Protein AF-A0A7V3QKJ9-F1 (afdb_monomer_lite)

Secondary structure (DSSP, 8-state):
---BTTB-HHHHHHHHHHHS---TTSGGG--HHHHHHHHHHHHHHHHHHHTTTB-SSPPPEEETTEEEPPTTHHHHHHHHHHHHHHHHHSTTT-TTHHHHHHHHHHHHHHHHHHHHH--TTTT-TTSPTTPPBP----------------------PPP--

Radius of gyration: 27.11 Å; chains: 1; bounding box: 47×32×109 Å

Structure (mmCIF, N/CA/C/O backbone):
data_AF-A0A7V3QKJ9-F1
#
_entry.id   AF-A0A7V3QKJ9-F1
#
loop_
_atom_site.group_PDB
_atom_site.id
_atom_site.type_symbol
_atom_site.label_atom_id
_atom_site.label_alt_id
_atom_site.label_comp_id
_atom_site.label_asym_id
_atom_site.label_entity_id
_atom_site.label_seq_id
_atom_site.pdbx_PDB_ins_code
_atom_site.Cartn_x
_atom_site.Cartn_y
_atom_site.Cartn_z
_atom_site.occupancy
_atom_site.B_iso_or_equiv
_atom_site.auth_seq_id
_atom_site.auth_comp_id
_atom_site.auth_asym_id
_atom_site.auth_atom_id
_atom_site.pdbx_PDB_model_num
ATOM 1 N N . MET A 1 1 ? 4.151 -14.626 9.890 1.00 54.94 1 MET A N 1
ATOM 2 C CA . MET A 1 1 ? 3.637 -13.245 9.840 1.00 54.94 1 MET A CA 1
ATOM 3 C C . MET A 1 1 ? 3.402 -12.938 8.376 1.00 54.94 1 MET A C 1
ATOM 5 O O . MET A 1 1 ? 4.294 -13.247 7.590 1.00 54.94 1 MET A O 1
ATOM 9 N N . ALA A 1 2 ? 2.198 -12.505 8.005 1.00 70.19 2 ALA A N 1
ATOM 10 C CA . ALA A 1 2 ? 1.903 -12.165 6.616 1.00 70.19 2 ALA A CA 1
ATOM 11 C C . ALA A 1 2 ? 2.766 -10.967 6.187 1.00 70.19 2 ALA A C 1
ATOM 13 O O . ALA A 1 2 ? 3.053 -10.090 7.003 1.00 70.19 2 ALA A O 1
ATOM 14 N N . ASP A 1 3 ? 3.261 -11.002 4.951 1.00 86.25 3 ASP A N 1
ATOM 15 C CA . ASP A 1 3 ? 4.213 -10.024 4.430 1.00 86.25 3 ASP A CA 1
ATOM 16 C C . ASP A 1 3 ? 3.491 -9.074 3.479 1.00 86.25 3 ASP A C 1
ATOM 18 O O . ASP A 1 3 ? 3.325 -9.389 2.303 1.00 86.25 3 ASP A O 1
ATOM 22 N N . TYR A 1 4 ? 3.018 -7.956 4.023 1.00 91.25 4 TYR A N 1
ATOM 23 C CA . TYR A 1 4 ? 2.235 -6.971 3.285 1.00 91.25 4 TYR A CA 1
ATOM 24 C C . TYR A 1 4 ? 3.103 -5.812 2.799 1.00 91.25 4 TYR A C 1
ATOM 26 O O . TYR A 1 4 ? 4.075 -5.423 3.459 1.00 91.25 4 TYR A O 1
ATOM 34 N N . TYR A 1 5 ? 2.716 -5.172 1.695 1.00 90.94 5 TYR A N 1
ATOM 35 C CA . TYR A 1 5 ? 3.431 -3.998 1.192 1.00 90.94 5 TYR A CA 1
ATOM 36 C C . TYR A 1 5 ? 3.413 -2.837 2.186 1.00 90.94 5 TYR A C 1
ATOM 38 O O . TYR A 1 5 ? 4.413 -2.128 2.313 1.00 90.94 5 TYR A O 1
ATOM 46 N N . ALA A 1 6 ? 2.313 -2.663 2.923 1.00 88.94 6 ALA A N 1
ATOM 47 C CA . ALA A 1 6 ? 2.144 -1.582 3.893 1.00 88.94 6 ALA A CA 1
ATOM 48 C C . ALA A 1 6 ? 3.030 -1.706 5.153 1.00 88.94 6 ALA A C 1
ATOM 50 O O . ALA A 1 6 ? 3.106 -0.744 5.922 1.00 88.94 6 ALA A O 1
ATOM 51 N N . GLY A 1 7 ? 3.717 -2.838 5.356 1.00 88.94 7 GLY A N 1
ATOM 52 C CA . GLY A 1 7 ? 4.530 -3.108 6.543 1.00 88.94 7 GLY A CA 1
ATOM 53 C C . GLY A 1 7 ? 3.767 -3.930 7.578 1.00 88.94 7 GLY A C 1
ATOM 54 O O . GLY A 1 7 ? 3.172 -4.950 7.236 1.00 88.94 7 GLY A O 1
ATOM 55 N N . THR A 1 8 ? 3.801 -3.518 8.847 1.00 90.19 8 THR A N 1
ATOM 56 C CA . THR A 1 8 ? 3.056 -4.191 9.926 1.00 90.19 8 THR A CA 1
ATOM 57 C C . THR A 1 8 ? 1.764 -3.449 10.266 1.00 90.19 8 THR A C 1
ATOM 59 O O . THR A 1 8 ? 1.615 -2.262 9.963 1.00 90.19 8 THR A O 1
ATOM 62 N N . TRP A 1 9 ? 0.823 -4.131 10.924 1.00 87.06 9 TRP A N 1
ATOM 63 C CA . TRP A 1 9 ? -0.441 -3.514 11.331 1.00 87.06 9 TRP A CA 1
ATOM 64 C C . TRP A 1 9 ? -0.213 -2.341 12.301 1.00 87.06 9 TRP A C 1
ATOM 66 O O . TRP A 1 9 ? -0.888 -1.321 12.183 1.00 87.06 9 TRP A O 1
ATOM 76 N N . GLU A 1 10 ? 0.785 -2.421 13.192 1.00 87.19 10 GLU A N 1
ATOM 77 C CA . GLU A 1 10 ? 1.128 -1.339 14.125 1.00 87.19 10 GLU A CA 1
ATOM 78 C C . GLU A 1 10 ? 1.566 -0.073 13.383 1.00 87.19 10 GLU A C 1
ATOM 80 O O . GLU A 1 10 ? 1.233 1.044 13.786 1.00 87.19 10 GLU A O 1
ATOM 85 N N . GLU A 1 11 ? 2.304 -0.228 12.280 1.00 86.50 11 GLU A N 1
ATOM 86 C CA . GLU A 1 11 ? 2.716 0.905 11.455 1.00 86.50 11 GLU A CA 1
ATOM 87 C C . GLU A 1 11 ? 1.526 1.576 10.767 1.00 86.50 11 GLU A C 1
ATOM 89 O O . GLU A 1 11 ? 1.518 2.801 10.631 1.00 86.50 11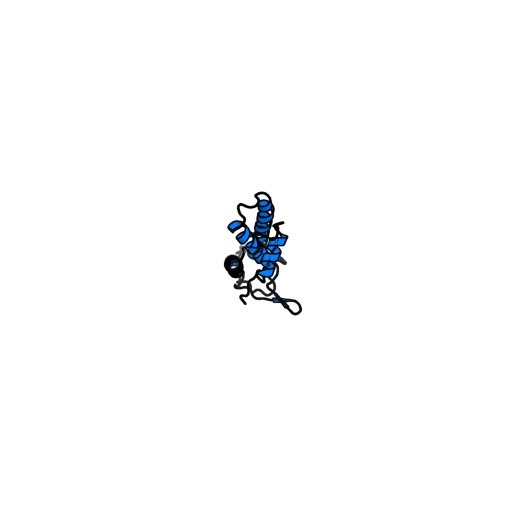 GLU A O 1
ATOM 94 N N . VAL A 1 12 ? 0.530 0.793 10.344 1.00 85.94 12 VAL A N 1
ATOM 95 C CA . VAL A 1 12 ? -0.703 1.310 9.739 1.00 85.94 12 VAL A CA 1
ATOM 96 C C . VAL A 1 12 ? -1.544 2.042 10.784 1.00 85.94 12 VAL A C 1
ATOM 98 O O . VAL A 1 12 ? -1.954 3.172 10.531 1.00 85.94 12 VAL A O 1
ATOM 101 N N . VAL A 1 13 ? -1.732 1.470 11.981 1.00 84.19 13 VAL A N 1
ATOM 102 C CA . VAL A 1 13 ? -2.440 2.141 13.092 1.00 84.19 13 VAL A CA 1
ATOM 103 C C . VAL A 1 13 ? -1.759 3.454 13.451 1.00 84.19 13 VAL A C 1
ATOM 105 O O . VAL A 1 13 ? -2.412 4.493 13.550 1.00 84.19 13 VAL A O 1
ATOM 108 N N . ARG A 1 14 ? -0.430 3.433 13.595 1.00 83.88 14 ARG A N 1
ATOM 109 C CA . ARG A 1 14 ? 0.346 4.640 13.885 1.00 83.88 14 ARG A CA 1
ATOM 110 C C . ARG A 1 14 ? 0.189 5.685 12.784 1.00 83.88 14 ARG A C 1
ATOM 112 O O . ARG A 1 14 ? 0.078 6.865 13.095 1.00 83.88 14 ARG A O 1
ATOM 119 N N . PHE A 1 15 ? 0.177 5.270 11.519 1.00 84.19 15 PHE A N 1
ATOM 120 C CA . PHE A 1 15 ? -0.027 6.181 10.396 1.00 84.19 15 PHE A CA 1
ATOM 121 C C . PHE A 1 15 ? -1.429 6.797 10.405 1.00 84.19 15 PHE A C 1
ATOM 123 O O . PHE A 1 15 ? -1.558 8.005 10.216 1.00 84.19 15 PHE A O 1
ATOM 130 N N . ILE A 1 16 ? -2.465 6.004 10.690 1.00 79.19 16 ILE A N 1
ATOM 131 C CA . ILE A 1 16 ? -3.842 6.489 10.841 1.00 79.19 16 ILE A CA 1
ATOM 132 C C . ILE A 1 16 ? -3.922 7.530 11.964 1.00 79.19 16 ILE A C 1
ATOM 134 O O . ILE A 1 16 ? -4.399 8.634 11.722 1.00 79.19 16 ILE A O 1
ATOM 138 N N . GLY A 1 17 ? -3.381 7.228 13.148 1.00 76.62 17 GLY A N 1
ATOM 139 C CA . GLY A 1 17 ? -3.385 8.149 14.292 1.00 76.62 17 GLY A CA 1
ATOM 140 C C . GLY A 1 17 ? -2.489 9.385 14.134 1.00 76.62 17 GLY A C 1
ATOM 141 O O . GLY A 1 17 ? -2.632 10.343 14.882 1.00 76.62 17 GLY A O 1
ATOM 142 N N . GLN A 1 18 ? -1.548 9.386 13.185 1.00 76.31 18 GLN A N 1
ATOM 143 C CA . GLN A 1 18 ? -0.793 10.588 12.802 1.00 76.31 18 GLN A CA 1
ATOM 144 C C . GLN A 1 18 ? -1.523 11.419 11.743 1.00 76.31 18 GLN A C 1
ATOM 146 O O . GLN A 1 18 ? -1.378 12.639 11.714 1.00 76.31 18 GLN A O 1
ATOM 151 N N . THR A 1 19 ? -2.259 10.757 10.849 1.00 69.75 19 THR A N 1
ATOM 152 C CA . THR A 1 19 ? -2.968 11.397 9.732 1.00 69.75 19 THR A CA 1
ATOM 153 C C . THR A 1 19 ? -4.272 12.035 10.192 1.00 69.75 19 THR A C 1
ATOM 155 O O . THR A 1 19 ? -4.654 13.088 9.687 1.00 69.75 19 THR A O 1
ATOM 158 N N . LEU A 1 20 ? -4.933 11.412 11.162 1.00 61.91 20 LEU A N 1
ATOM 159 C CA . LEU A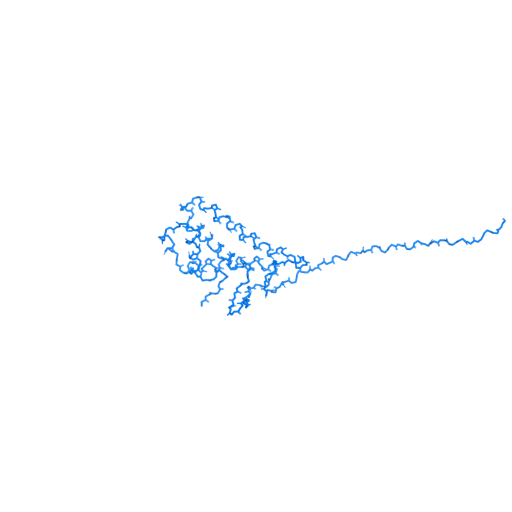 1 20 ? -6.096 11.962 11.829 1.00 61.91 20 LEU A CA 1
ATOM 160 C C . LEU A 1 20 ? -5.685 12.446 13.205 1.00 61.91 20 LEU A C 1
ATOM 162 O O . LEU A 1 20 ? -5.026 11.716 13.940 1.00 61.91 20 LEU A O 1
ATOM 166 N N . SER A 1 21 ? -6.147 13.624 13.614 1.00 59.56 21 SER A N 1
ATOM 167 C CA . SER A 1 21 ? -6.076 14.019 15.030 1.00 59.56 21 SER A CA 1
ATOM 168 C C . SER A 1 21 ? -7.128 13.266 15.857 1.00 59.56 21 SER A C 1
ATOM 170 O O . SER A 1 21 ? -7.742 13.829 16.763 1.00 59.56 21 SER A O 1
ATOM 172 N N . VAL A 1 22 ? -7.374 11.993 15.533 1.00 54.12 22 VAL A N 1
ATOM 173 C CA . VAL A 1 22 ? -8.298 11.122 16.250 1.00 54.12 2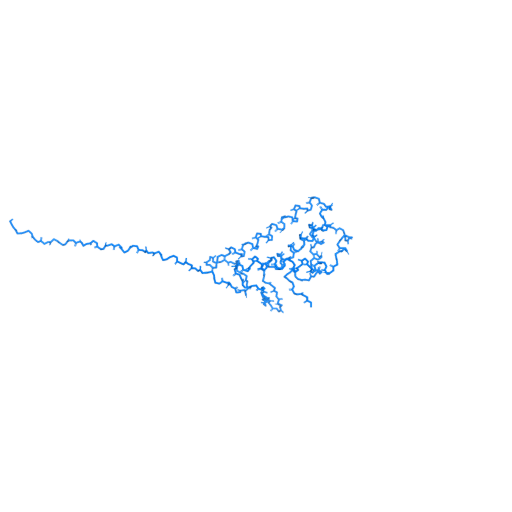2 VAL A CA 1
ATOM 174 C C . VAL A 1 22 ? -7.662 10.825 17.597 1.00 54.12 22 VAL A C 1
ATOM 176 O O . VAL A 1 22 ? -6.696 10.070 17.713 1.00 54.12 22 VAL A O 1
ATOM 179 N N . GLY A 1 23 ? -8.210 11.469 18.629 1.00 48.31 23 GLY A N 1
ATOM 180 C CA . GLY A 1 23 ? -7.988 11.080 20.011 1.00 48.31 23 GLY A CA 1
ATOM 181 C C . GLY A 1 23 ? -8.183 9.571 20.122 1.00 48.31 23 GLY A C 1
ATOM 182 O O . GLY A 1 23 ? -9.137 9.023 19.578 1.00 48.31 23 GLY A O 1
ATOM 183 N N . SER A 1 24 ? -7.242 8.913 20.785 1.00 52.16 24 SER A N 1
ATOM 184 C CA . SER A 1 24 ? -6.945 7.474 20.779 1.00 52.16 24 SER A CA 1
ATOM 185 C C . SER A 1 24 ? -8.091 6.482 21.063 1.00 52.16 24 SER A C 1
ATOM 187 O O . SER A 1 24 ? -7.820 5.294 21.167 1.00 52.16 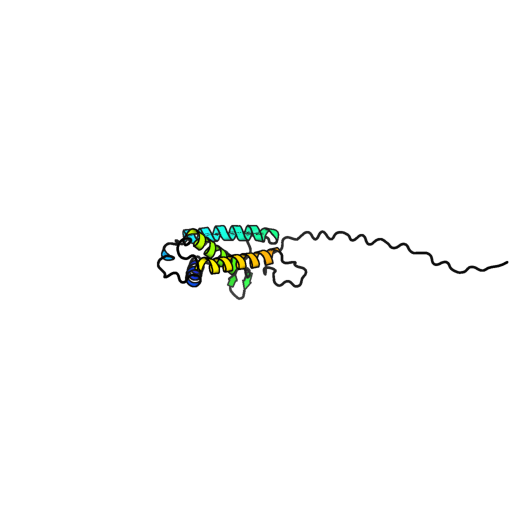24 SER A O 1
ATOM 189 N N . GLY A 1 25 ? -9.343 6.918 21.215 1.00 49.16 25 GLY A N 1
ATOM 190 C CA . GLY A 1 25 ? -10.479 6.063 21.564 1.00 49.16 25 GLY A CA 1
ATOM 191 C C . GLY A 1 25 ? -11.090 5.281 20.399 1.00 49.16 25 GLY A C 1
ATOM 192 O O . GLY A 1 25 ? -11.579 4.179 20.611 1.00 49.16 25 GLY A O 1
ATOM 193 N N . GLU A 1 26 ? -11.064 5.803 19.169 1.00 54.78 26 GLU A N 1
ATOM 194 C CA . GLU A 1 26 ? -11.729 5.126 18.042 1.00 54.78 26 GLU A CA 1
ATOM 195 C C . GLU A 1 26 ? -10.791 4.192 17.266 1.00 54.78 26 GLU A C 1
ATOM 197 O O . GLU A 1 26 ? -11.251 3.219 16.674 1.00 54.78 26 GLU A O 1
ATOM 202 N N . ALA A 1 27 ? -9.475 4.441 17.270 1.00 54.97 27 ALA A N 1
ATOM 203 C CA . ALA A 1 27 ? -8.481 3.529 16.683 1.00 54.97 27 ALA A CA 1
ATOM 204 C C . ALA A 1 27 ? -8.388 2.191 17.441 1.00 54.97 27 ALA A C 1
ATOM 206 O O . ALA A 1 27 ? -8.004 1.180 16.856 1.00 54.97 27 ALA A O 1
ATOM 207 N N . ASP A 1 28 ? -8.801 2.176 18.712 1.00 55.62 28 ASP A N 1
ATOM 208 C CA . ASP A 1 28 ? -8.825 0.997 19.587 1.00 55.62 28 ASP A CA 1
ATOM 209 C C . ASP A 1 28 ? -9.877 -0.052 19.155 1.00 55.62 28 ASP A C 1
ATOM 211 O O . ASP A 1 28 ? -9.858 -1.197 19.600 1.00 55.62 28 ASP A O 1
ATOM 215 N N . ILE A 1 29 ? -10.794 0.316 18.247 1.00 64.06 29 ILE A N 1
ATOM 216 C CA . ILE A 1 29 ? -11.825 -0.581 17.695 1.00 64.06 29 ILE A CA 1
ATOM 217 C C . ILE A 1 29 ? -11.248 -1.480 16.582 1.00 64.06 29 ILE A C 1
ATOM 219 O O . ILE A 1 29 ? -11.816 -2.526 16.254 1.00 64.06 29 ILE A O 1
ATOM 223 N N . LEU A 1 30 ? -10.112 -1.105 15.986 1.00 75.44 30 LEU A N 1
ATOM 224 C CA . LEU A 1 30 ? -9.518 -1.841 14.873 1.00 75.44 30 LEU A CA 1
ATOM 225 C C . LEU A 1 30 ? -8.698 -3.031 15.383 1.00 75.44 30 LEU A C 1
ATOM 227 O O . LEU A 1 30 ? -7.590 -2.882 15.895 1.00 75.44 30 LEU A O 1
ATOM 231 N N . THR A 1 31 ? -9.217 -4.244 15.192 1.00 85.56 31 THR A N 1
ATOM 232 C CA . THR A 1 31 ? -8.456 -5.465 15.481 1.00 85.56 31 THR A CA 1
ATOM 233 C C . THR A 1 31 ? -7.346 -5.679 14.451 1.00 85.56 31 THR A C 1
ATOM 235 O O . THR A 1 31 ? -7.513 -5.354 13.272 1.00 85.56 31 THR A O 1
ATOM 238 N N . GLN A 1 32 ? -6.249 -6.331 14.856 1.00 87.50 32 GLN A N 1
ATOM 239 C CA . GLN A 1 32 ? -5.176 -6.748 13.940 1.00 87.50 32 GLN A CA 1
ATOM 240 C C . GLN A 1 32 ? -5.733 -7.471 12.703 1.00 87.50 32 GLN A C 1
ATOM 242 O O . GLN A 1 32 ? -5.395 -7.116 11.580 1.00 87.50 32 GLN A O 1
ATOM 247 N N . SER A 1 33 ? -6.644 -8.431 12.898 1.00 88.19 33 SER A N 1
ATOM 248 C CA . SER A 1 33 ? -7.257 -9.201 11.806 1.00 88.19 33 SER A CA 1
ATOM 249 C C . SER A 1 33 ? -8.029 -8.339 10.806 1.00 88.19 33 SER A C 1
ATOM 251 O O . SER A 1 33 ? -8.062 -8.651 9.618 1.00 88.19 33 SER A O 1
ATOM 253 N N . THR A 1 34 ? -8.644 -7.250 11.270 1.00 88.31 34 THR A N 1
ATOM 254 C CA . THR A 1 34 ? -9.356 -6.308 10.405 1.00 88.31 34 THR A CA 1
ATOM 255 C C . THR A 1 34 ? -8.360 -5.536 9.555 1.00 88.31 34 THR A C 1
ATOM 257 O O . THR A 1 34 ? -8.515 -5.472 8.341 1.00 88.31 34 THR A O 1
ATOM 260 N N . ILE A 1 35 ? -7.307 -4.997 10.171 1.00 88.56 35 ILE A N 1
ATOM 261 C CA . ILE A 1 35 ? -6.282 -4.218 9.466 1.00 88.56 35 ILE A CA 1
ATOM 262 C C . ILE A 1 35 ? -5.561 -5.087 8.439 1.00 88.56 35 ILE A C 1
ATOM 264 O O . ILE A 1 35 ? -5.433 -4.683 7.289 1.00 88.56 35 ILE A O 1
ATOM 268 N N . GLU A 1 36 ? -5.156 -6.296 8.823 1.00 92.56 36 GLU A N 1
ATOM 269 C CA . GLU A 1 36 ? -4.506 -7.250 7.922 1.00 92.56 36 GLU A CA 1
ATOM 270 C C . GLU A 1 36 ? -5.393 -7.617 6.727 1.00 92.56 36 GLU A C 1
ATOM 272 O O . GLU A 1 36 ? -4.883 -7.767 5.619 1.00 92.56 36 GLU A O 1
ATOM 277 N N . LYS A 1 37 ? -6.719 -7.690 6.911 1.00 91.94 37 LYS A N 1
ATOM 278 C CA . LYS A 1 37 ? -7.653 -7.881 5.797 1.00 91.94 37 LYS A CA 1
ATOM 279 C C . LYS A 1 37 ? -7.596 -6.715 4.807 1.00 91.94 37 LYS A C 1
ATOM 281 O O . LYS A 1 37 ? -7.440 -6.956 3.617 1.00 91.94 37 LYS A O 1
ATOM 286 N N . PHE A 1 38 ? -7.660 -5.468 5.284 1.00 92.31 38 PHE A N 1
ATOM 287 C CA . PHE A 1 38 ? -7.522 -4.302 4.399 1.00 92.31 38 PHE A CA 1
ATOM 288 C C . PHE A 1 38 ? -6.151 -4.254 3.725 1.00 92.31 38 PHE A C 1
ATOM 290 O O . PHE A 1 38 ? -6.070 -3.896 2.557 1.00 92.31 38 PHE A O 1
ATOM 297 N N . MET A 1 39 ? -5.081 -4.623 4.432 1.00 93.50 39 MET A N 1
ATOM 298 C CA . MET A 1 39 ? -3.743 -4.701 3.842 1.00 93.50 39 MET A CA 1
ATOM 299 C C . MET A 1 39 ? -3.700 -5.729 2.707 1.00 93.50 39 MET A C 1
ATOM 301 O O . MET A 1 39 ? -3.165 -5.426 1.648 1.00 93.50 39 MET A O 1
ATOM 305 N N . GLY A 1 40 ? -4.308 -6.904 2.893 1.00 93.44 40 GLY A N 1
ATOM 306 C CA . GLY A 1 40 ? -4.432 -7.918 1.845 1.00 93.44 40 GLY A CA 1
ATOM 307 C C . GLY A 1 40 ? -5.234 -7.430 0.638 1.00 93.44 40 GLY A C 1
ATOM 308 O O . GLY A 1 40 ? -4.749 -7.520 -0.487 1.00 93.44 40 GLY A O 1
ATOM 309 N N . ASP A 1 41 ? -6.412 -6.844 0.873 1.00 93.75 41 ASP A N 1
ATOM 310 C CA . ASP A 1 41 ? -7.274 -6.312 -0.193 1.00 93.75 41 ASP A CA 1
ATOM 311 C C . ASP A 1 41 ? -6.542 -5.222 -1.015 1.00 93.75 41 ASP A C 1
ATOM 313 O O . ASP A 1 41 ? -6.622 -5.191 -2.245 1.00 93.75 41 ASP A O 1
ATOM 317 N N . ILE A 1 42 ? -5.780 -4.344 -0.349 1.00 94.31 42 ILE A N 1
ATOM 318 C CA . ILE A 1 42 ? -4.994 -3.286 -1.003 1.00 94.31 42 ILE A CA 1
ATOM 319 C C . ILE A 1 42 ? -3.768 -3.836 -1.734 1.00 94.31 42 ILE A C 1
ATOM 321 O O . ILE A 1 42 ? -3.430 -3.339 -2.810 1.00 94.31 42 ILE A O 1
ATOM 325 N N . ASP A 1 43 ? -3.096 -4.846 -1.189 1.00 94.25 43 ASP A N 1
ATOM 326 C CA . ASP A 1 43 ? -1.965 -5.482 -1.861 1.00 94.25 43 ASP A CA 1
ATOM 327 C C . ASP A 1 43 ? -2.415 -6.163 -3.162 1.00 94.25 43 ASP A C 1
ATOM 329 O O . ASP A 1 43 ? -1.752 -6.005 -4.190 1.00 94.25 43 ASP A O 1
ATOM 333 N N . GLU A 1 44 ? -3.578 -6.827 -3.160 1.00 94.31 44 GLU A N 1
ATOM 334 C CA . GLU A 1 44 ? -4.201 -7.380 -4.369 1.00 94.31 44 GLU A CA 1
ATOM 335 C C . GLU A 1 44 ? -4.557 -6.287 -5.391 1.00 94.31 44 GLU A C 1
ATOM 337 O O . GLU A 1 44 ? -4.325 -6.456 -6.594 1.00 94.31 44 GLU A O 1
ATOM 342 N N . GLU A 1 45 ? -5.074 -5.140 -4.938 1.00 93.06 45 GLU A N 1
ATOM 343 C CA . GLU A 1 45 ? -5.370 -3.994 -5.806 1.00 93.06 45 GLU A CA 1
ATOM 344 C C . GLU A 1 45 ? -4.093 -3.422 -6.448 1.00 93.06 45 GLU A C 1
ATOM 346 O O . GLU A 1 45 ? -4.037 -3.209 -7.667 1.00 93.06 45 GLU A O 1
ATOM 351 N N . ILE A 1 46 ? -3.035 -3.224 -5.655 1.00 92.56 46 ILE A N 1
ATOM 352 C CA . ILE A 1 46 ? -1.729 -2.755 -6.135 1.00 92.56 46 ILE A CA 1
ATOM 353 C C . ILE A 1 46 ? -1.141 -3.750 -7.134 1.00 92.56 46 ILE A C 1
ATOM 355 O O . ILE A 1 46 ? -0.671 -3.341 -8.201 1.00 92.56 46 ILE A O 1
ATOM 359 N N . ASP A 1 47 ? -1.188 -5.045 -6.827 1.00 93.12 47 ASP A N 1
ATOM 360 C CA . ASP A 1 47 ? -0.686 -6.091 -7.710 1.00 93.12 47 ASP A CA 1
ATOM 361 C C . ASP A 1 47 ? -1.463 -6.142 -9.021 1.00 93.12 47 ASP A C 1
ATOM 363 O O . ASP A 1 47 ? -0.849 -6.226 -10.086 1.00 93.12 47 ASP A O 1
ATOM 367 N N . SER A 1 48 ? -2.789 -6.012 -8.982 1.00 92.00 48 SER A N 1
ATOM 368 C CA . SER A 1 48 ? -3.632 -5.938 -10.178 1.00 92.00 48 SER A CA 1
ATOM 369 C C . SER A 1 48 ? -3.189 -4.802 -11.106 1.00 92.00 48 SER A C 1
ATOM 371 O O . SER A 1 48 ? -2.959 -5.016 -12.302 1.00 92.00 48 SER A O 1
ATOM 373 N N . ILE A 1 49 ? -2.948 -3.611 -10.552 1.00 90.25 49 ILE A N 1
ATOM 374 C CA . ILE A 1 49 ? -2.516 -2.433 -11.313 1.00 90.25 49 ILE A CA 1
ATOM 375 C C . ILE A 1 49 ? -1.085 -2.606 -11.844 1.00 90.25 49 ILE A C 1
ATOM 377 O O . ILE A 1 49 ? -0.821 -2.397 -13.033 1.00 90.25 49 ILE A O 1
ATOM 381 N N . LEU A 1 50 ? -0.147 -3.034 -10.997 1.00 89.69 50 LEU A N 1
ATOM 382 C CA . LEU A 1 50 ? 1.258 -3.202 -11.376 1.00 89.69 50 LEU A CA 1
ATOM 383 C C . LEU A 1 50 ? 1.493 -4.394 -12.297 1.00 89.69 50 LEU A C 1
ATOM 385 O O . LEU A 1 50 ? 2.464 -4.380 -13.058 1.00 89.69 50 LEU A O 1
ATOM 389 N N . SER A 1 51 ? 0.602 -5.385 -12.303 1.00 90.19 51 SER A N 1
ATOM 390 C CA . SER A 1 51 ? 0.683 -6.547 -13.188 1.00 90.19 51 SER A CA 1
ATOM 391 C C . SER A 1 51 ? 0.709 -6.163 -14.672 1.00 90.19 51 SER A C 1
ATOM 393 O O . SER A 1 51 ? 1.160 -6.958 -15.498 1.00 90.19 51 SER A O 1
ATOM 395 N N . GLN A 1 52 ? 0.288 -4.951 -15.033 1.00 86.62 52 GLN A N 1
ATOM 396 C CA . GLN A 1 52 ? 0.350 -4.439 -16.403 1.00 86.62 52 GLN A CA 1
ATOM 397 C C . GLN A 1 52 ? 1.790 -4.244 -16.904 1.00 86.62 52 GLN A C 1
ATOM 399 O O . GLN A 1 52 ? 2.061 -4.346 -18.100 1.00 86.62 52 GLN A O 1
ATOM 404 N N . VAL A 1 53 ? 2.727 -3.964 -15.996 1.00 85.19 53 VAL A N 1
ATOM 405 C CA . VAL A 1 53 ? 4.121 -3.614 -16.319 1.00 85.19 53 VAL A CA 1
ATOM 406 C C . VAL A 1 53 ? 5.153 -4.461 -15.595 1.00 85.19 53 VAL A C 1
ATOM 408 O O . VAL A 1 53 ? 6.250 -4.636 -16.118 1.00 85.19 53 VAL A O 1
ATOM 411 N N . TYR A 1 54 ? 4.827 -5.014 -14.434 1.00 87.62 54 TYR A N 1
ATOM 412 C CA . TYR A 1 54 ? 5.735 -5.795 -13.606 1.00 87.62 54 TYR A CA 1
ATOM 413 C C . TYR A 1 54 ? 5.222 -7.220 -13.420 1.00 87.62 54 TYR A C 1
ATOM 415 O O . TYR A 1 54 ? 4.032 -7.512 -13.545 1.00 87.62 54 TYR A O 1
ATOM 423 N N . TYR A 1 55 ? 6.144 -8.133 -13.126 1.00 88.62 55 TYR A N 1
ATOM 424 C CA . TYR A 1 55 ? 5.772 -9.416 -12.542 1.00 88.62 55 TYR A CA 1
ATOM 425 C C . TYR A 1 55 ? 5.424 -9.201 -11.069 1.00 88.62 55 TYR A C 1
ATOM 427 O O . TYR A 1 55 ? 6.248 -8.675 -10.323 1.00 88.62 55 TYR A O 1
ATOM 435 N N . VAL A 1 56 ? 4.217 -9.610 -10.694 1.00 90.00 56 VAL A N 1
ATOM 436 C CA . VAL A 1 56 ? 3.672 -9.534 -9.334 1.00 90.00 56 VAL A CA 1
ATOM 437 C C . VAL A 1 56 ? 3.500 -10.955 -8.761 1.00 90.00 56 VAL A C 1
ATOM 439 O O . VAL A 1 56 ? 3.360 -11.890 -9.562 1.00 90.00 56 VAL A O 1
ATOM 442 N N . PRO A 1 57 ? 3.554 -11.154 -7.431 1.00 90.06 57 PRO A N 1
ATOM 443 C CA . PRO A 1 57 ? 3.808 -10.140 -6.403 1.00 90.06 57 PRO A CA 1
ATOM 444 C C . PRO A 1 57 ? 5.235 -9.583 -6.483 1.00 90.06 57 PRO A C 1
ATOM 446 O O . PRO A 1 57 ? 6.170 -10.247 -6.953 1.00 90.06 57 PRO A O 1
ATOM 449 N N . LEU A 1 58 ? 5.399 -8.329 -6.069 1.00 89.88 58 LEU A N 1
ATOM 450 C CA . LEU A 1 58 ? 6.682 -7.641 -6.085 1.00 89.88 58 LEU A CA 1
ATOM 451 C C . LEU A 1 58 ? 7.668 -8.295 -5.120 1.00 89.88 58 LEU A C 1
ATOM 453 O O . LEU A 1 58 ? 7.310 -8.845 -4.080 1.00 89.88 58 LEU A O 1
ATOM 457 N N . ARG A 1 59 ? 8.957 -8.191 -5.441 1.00 90.25 59 ARG A N 1
ATOM 458 C CA . ARG A 1 59 ? 10.018 -8.750 -4.596 1.00 90.25 59 ARG A CA 1
ATOM 459 C C . ARG A 1 59 ? 10.646 -7.683 -3.721 1.00 90.25 59 ARG A C 1
ATOM 461 O O . ARG A 1 59 ? 10.904 -6.573 -4.180 1.00 90.25 59 ARG A O 1
ATOM 468 N N . LYS A 1 60 ? 10.995 -8.038 -2.489 1.00 89.56 60 LYS A N 1
ATOM 469 C CA . LYS A 1 60 ? 11.835 -7.173 -1.659 1.00 89.56 60 LYS A CA 1
ATOM 470 C C . LYS A 1 60 ? 13.221 -7.020 -2.274 1.00 89.56 60 LYS A C 1
ATOM 472 O O . LYS A 1 60 ? 13.812 -7.973 -2.784 1.00 89.56 60 LYS A O 1
ATOM 477 N N . VAL A 1 61 ? 13.749 -5.811 -2.187 1.00 88.44 61 VAL A N 1
ATOM 478 C CA . VAL A 1 61 ? 15.112 -5.469 -2.570 1.00 88.44 61 VAL A CA 1
ATOM 479 C C . VAL A 1 61 ? 15.960 -5.262 -1.329 1.00 88.44 61 VAL A C 1
ATOM 481 O O . VAL A 1 61 ? 15.497 -4.759 -0.307 1.00 88.44 61 VAL A O 1
ATOM 484 N N . LYS A 1 62 ? 17.231 -5.653 -1.420 1.00 88.62 62 LYS A N 1
ATOM 485 C CA . LYS A 1 62 ? 18.193 -5.398 -0.353 1.00 88.62 62 LYS A CA 1
ATOM 486 C C . LYS A 1 62 ? 18.612 -3.928 -0.390 1.00 88.62 62 LYS A C 1
ATOM 488 O O . LYS A 1 62 ? 19.179 -3.470 -1.385 1.00 88.62 62 LYS A O 1
ATOM 493 N N . VAL A 1 63 ? 18.358 -3.206 0.696 1.00 85.06 63 VAL A N 1
ATOM 494 C CA . VAL A 1 63 ? 18.793 -1.821 0.904 1.00 85.06 63 VAL A CA 1
ATOM 495 C C . VAL A 1 63 ? 19.614 -1.787 2.188 1.00 85.06 63 VAL A C 1
ATOM 497 O O . VAL A 1 63 ? 19.100 -2.004 3.280 1.00 85.06 63 VAL A O 1
ATOM 500 N N . GLY A 1 64 ? 20.928 -1.590 2.059 1.00 86.25 64 GLY A N 1
ATOM 501 C CA . GLY A 1 64 ? 21.844 -1.745 3.190 1.00 86.25 64 GLY A CA 1
ATOM 502 C C . GLY A 1 64 ? 21.782 -3.166 3.760 1.00 86.25 64 GLY A C 1
ATOM 503 O O . GLY A 1 64 ? 22.114 -4.130 3.063 1.00 86.25 64 GLY A O 1
ATOM 504 N N . ASN A 1 65 ? 21.342 -3.289 5.015 1.00 89.19 65 ASN A N 1
ATOM 505 C CA . ASN A 1 65 ? 21.232 -4.568 5.719 1.00 89.19 65 ASN A CA 1
ATOM 506 C C . ASN A 1 65 ? 19.787 -5.083 5.868 1.00 89.19 65 ASN A C 1
ATOM 508 O O . ASN A 1 65 ? 19.569 -6.077 6.555 1.00 89.19 65 ASN A O 1
ATOM 512 N N . THR A 1 66 ? 18.805 -4.432 5.234 1.00 85.56 66 THR A N 1
ATOM 513 C CA . THR A 1 66 ? 17.384 -4.800 5.324 1.00 85.56 66 THR A CA 1
ATOM 514 C C . THR A 1 66 ? 16.803 -5.165 3.958 1.00 85.56 66 THR A C 1
ATOM 516 O O . THR A 1 66 ? 17.299 -4.746 2.908 1.00 85.56 66 THR A O 1
ATOM 519 N N . PHE A 1 67 ? 15.755 -5.991 3.969 1.00 87.69 67 PHE A N 1
ATOM 520 C CA . PHE A 1 67 ? 14.959 -6.323 2.788 1.00 87.69 67 PHE A CA 1
ATOM 521 C C . PHE A 1 67 ? 13.655 -5.538 2.844 1.00 87.69 67 PHE A C 1
ATOM 523 O O . PHE A 1 67 ? 12.846 -5.753 3.744 1.00 87.69 67 PHE A O 1
ATOM 530 N N . VAL A 1 68 ? 13.457 -4.640 1.884 1.00 88.88 68 VAL A N 1
ATOM 531 C CA . VAL A 1 68 ? 12.295 -3.744 1.827 1.00 88.88 68 VAL A CA 1
ATOM 532 C C . VAL A 1 68 ? 11.655 -3.806 0.451 1.00 88.88 68 VAL A C 1
ATOM 534 O O . VAL A 1 68 ? 12.332 -4.072 -0.544 1.00 88.88 68 VAL A O 1
ATOM 537 N N . TYR A 1 69 ? 10.348 -3.578 0.370 1.00 91.69 69 TYR A N 1
ATOM 538 C CA . TYR A 1 69 ? 9.706 -3.374 -0.925 1.00 91.69 69 TYR A CA 1
ATOM 539 C C . TYR A 1 69 ? 10.222 -2.079 -1.569 1.00 91.69 69 TYR A C 1
ATOM 541 O O . TYR A 1 69 ? 10.619 -1.157 -0.855 1.00 91.69 69 TYR A O 1
ATOM 549 N N . PRO A 1 70 ? 10.288 -2.013 -2.910 1.00 89.12 70 PRO A N 1
ATOM 550 C CA . PRO A 1 70 ? 10.839 -0.852 -3.595 1.00 89.12 70 PRO A CA 1
ATOM 551 C C . PRO A 1 70 ? 9.988 0.396 -3.344 1.00 89.12 70 PRO A C 1
ATOM 553 O O . PRO A 1 70 ? 8.762 0.349 -3.440 1.00 89.12 70 PRO A O 1
ATOM 556 N N . ASP A 1 71 ? 10.635 1.533 -3.100 1.00 87.12 71 ASP A N 1
ATOM 557 C CA . ASP A 1 71 ? 9.941 2.819 -3.071 1.00 87.12 71 ASP A CA 1
ATOM 558 C C . ASP A 1 71 ? 9.288 3.113 -4.434 1.00 87.12 71 ASP A C 1
ATOM 560 O O . ASP A 1 71 ? 9.883 2.801 -5.473 1.00 87.12 71 ASP A O 1
ATOM 564 N N . PRO A 1 72 ? 8.094 3.734 -4.474 1.00 90.00 72 PRO A N 1
ATOM 565 C CA . PRO A 1 72 ? 7.285 4.237 -3.354 1.00 90.00 72 PRO A CA 1
ATOM 566 C C . PRO A 1 72 ? 6.208 3.253 -2.835 1.00 90.00 72 PRO A C 1
ATOM 568 O O . PRO A 1 72 ? 5.243 3.692 -2.209 1.00 90.00 72 PRO A O 1
ATOM 571 N N . ILE A 1 73 ? 6.322 1.945 -3.101 1.00 91.88 73 ILE A N 1
ATOM 572 C CA . ILE A 1 73 ? 5.247 0.966 -2.847 1.00 91.88 73 ILE A CA 1
ATOM 573 C C . ILE A 1 73 ? 4.799 0.901 -1.379 1.00 91.88 73 ILE A C 1
ATOM 575 O O . ILE A 1 73 ? 3.591 1.003 -1.158 1.00 91.88 73 ILE A O 1
ATOM 579 N N . PRO A 1 74 ? 5.695 0.825 -0.370 1.00 91.69 74 PRO A N 1
ATOM 580 C CA . PRO A 1 74 ? 5.258 0.773 1.027 1.00 91.69 74 PRO A CA 1
ATOM 581 C C . PRO A 1 74 ? 4.401 1.962 1.448 1.00 91.69 74 PRO A C 1
ATOM 583 O O . PRO A 1 74 ? 3.427 1.815 2.182 1.00 91.69 74 PRO A O 1
ATOM 586 N N . TYR A 1 75 ? 4.752 3.153 0.960 1.00 90.31 75 TYR A N 1
ATOM 587 C CA . TYR A 1 75 ? 3.999 4.367 1.240 1.00 90.31 75 TYR A CA 1
ATOM 588 C C . TYR A 1 75 ? 2.613 4.327 0.589 1.00 90.31 75 TYR A C 1
ATOM 590 O O . TYR A 1 75 ? 1.625 4.621 1.255 1.00 90.31 75 TYR A O 1
ATOM 598 N N . ILE A 1 76 ? 2.530 3.922 -0.684 1.00 91.25 76 ILE A N 1
ATOM 599 C CA . ILE A 1 76 ? 1.254 3.796 -1.405 1.00 91.25 76 ILE A CA 1
ATOM 600 C C . ILE A 1 76 ? 0.337 2.808 -0.680 1.00 91.25 76 ILE A C 1
ATOM 602 O O . ILE A 1 76 ? -0.797 3.159 -0.367 1.00 91.25 76 ILE A O 1
ATOM 606 N N . ALA A 1 77 ? 0.839 1.615 -0.356 1.00 93.38 77 ALA A N 1
ATOM 607 C CA . ALA A 1 77 ? 0.065 0.590 0.339 1.00 93.38 77 ALA A CA 1
ATOM 608 C C . ALA A 1 77 ? -0.440 1.079 1.703 1.00 93.38 77 ALA A C 1
ATOM 610 O O . ALA A 1 77 ? -1.615 0.912 2.025 1.00 93.38 77 ALA A O 1
ATOM 611 N N . LYS A 1 78 ? 0.410 1.764 2.476 1.00 91.00 78 LYS A N 1
ATOM 612 C CA . LYS A 1 78 ? 0.054 2.328 3.786 1.00 91.00 78 LYS A CA 1
ATOM 613 C C . LYS A 1 78 ? -1.033 3.397 3.688 1.00 91.00 78 LYS A C 1
ATOM 615 O O . LYS A 1 78 ? -1.997 3.355 4.449 1.00 91.00 78 LYS A O 1
ATOM 620 N N . VAL A 1 79 ? -0.914 4.316 2.728 1.00 89.69 79 VAL A N 1
ATOM 621 C CA . VAL A 1 79 ? -1.916 5.365 2.489 1.00 89.69 79 VAL A CA 1
ATOM 622 C C . VAL A 1 79 ? -3.239 4.765 2.029 1.00 89.69 79 VAL A C 1
ATOM 624 O O . VAL A 1 79 ? -4.278 5.102 2.590 1.00 89.69 79 VAL A O 1
ATOM 627 N N . LEU A 1 80 ? -3.221 3.864 1.045 1.00 90.69 80 LEU A N 1
ATOM 628 C CA . LEU A 1 80 ? -4.443 3.252 0.527 1.00 90.69 80 LEU A CA 1
ATOM 629 C C . LEU A 1 80 ? -5.153 2.430 1.608 1.00 90.69 80 LEU A C 1
ATOM 631 O O . LEU A 1 80 ? -6.349 2.631 1.814 1.00 90.69 80 LEU A O 1
ATOM 635 N N . THR A 1 81 ? -4.409 1.624 2.373 1.00 90.81 81 THR A N 1
ATOM 636 C CA . THR A 1 81 ? -4.940 0.855 3.513 1.00 90.81 81 THR A CA 1
ATOM 637 C C . THR A 1 81 ? -5.589 1.775 4.539 1.00 90.81 81 THR A C 1
ATOM 639 O O . THR A 1 81 ? -6.745 1.574 4.907 1.00 90.81 81 THR A O 1
ATOM 642 N N . ALA A 1 82 ? -4.882 2.828 4.959 1.00 86.06 82 ALA A N 1
ATOM 643 C CA . ALA A 1 82 ? -5.424 3.805 5.892 1.00 86.06 82 ALA A CA 1
ATOM 644 C C . ALA A 1 82 ? -6.702 4.445 5.335 1.00 86.06 82 ALA A C 1
ATOM 646 O O . ALA A 1 82 ? -7.735 4.423 5.992 1.00 86.06 82 ALA A O 1
ATOM 647 N N . THR A 1 83 ? -6.689 4.939 4.096 1.00 85.44 83 THR A N 1
ATOM 648 C CA . THR A 1 83 ? -7.869 5.590 3.502 1.00 85.44 83 THR A CA 1
ATOM 649 C C . THR A 1 83 ? -9.066 4.641 3.366 1.00 85.44 83 THR A C 1
ATOM 651 O O . THR A 1 83 ? -10.201 5.082 3.537 1.00 85.44 83 THR A O 1
ATOM 654 N N . ALA A 1 84 ? -8.839 3.349 3.104 1.00 87.44 84 ALA A N 1
ATOM 655 C CA . ALA A 1 84 ? -9.889 2.334 3.010 1.00 87.44 84 ALA A CA 1
ATOM 656 C C . ALA A 1 84 ? -10.523 2.030 4.376 1.00 87.44 84 ALA A C 1
ATOM 658 O O . ALA A 1 84 ? -11.751 1.992 4.497 1.00 87.44 84 ALA A O 1
ATOM 659 N N . ILE A 1 85 ? -9.696 1.894 5.417 1.00 85.62 85 ILE A N 1
ATOM 660 C CA . ILE A 1 85 ? -10.159 1.742 6.801 1.00 85.62 85 ILE A CA 1
ATOM 661 C C . ILE A 1 85 ? -10.977 2.970 7.212 1.00 85.62 85 ILE A C 1
ATOM 663 O O . ILE A 1 85 ? -12.088 2.836 7.723 1.00 85.62 85 ILE A O 1
ATOM 667 N N . LEU A 1 86 ? -10.470 4.169 6.924 1.00 79.25 86 LEU A N 1
ATOM 668 C CA . LEU A 1 86 ? -11.127 5.422 7.286 1.00 79.25 86 LEU A CA 1
ATOM 669 C C . LEU A 1 86 ? -12.467 5.613 6.583 1.00 79.25 86 LEU A C 1
ATOM 671 O O . LEU A 1 86 ? -13.460 5.936 7.232 1.00 79.25 86 LEU A O 1
ATOM 675 N N . ALA A 1 87 ? -12.531 5.316 5.287 1.00 78.75 87 ALA A N 1
ATOM 676 C CA . ALA A 1 87 ? -13.781 5.345 4.537 1.00 78.75 87 ALA A CA 1
ATOM 677 C C . ALA A 1 87 ? -14.822 4.341 5.066 1.00 78.75 87 ALA A C 1
ATOM 679 O O . ALA A 1 87 ? -16.021 4.576 4.928 1.00 78.75 87 ALA A O 1
ATOM 680 N N . THR A 1 88 ? -14.382 3.232 5.667 1.00 80.94 88 THR A N 1
ATOM 681 C CA . THR A 1 88 ? -15.280 2.181 6.164 1.00 80.94 88 THR A CA 1
ATOM 682 C C . THR A 1 88 ? -15.773 2.465 7.583 1.00 80.94 88 THR A C 1
ATOM 684 O O . THR A 1 88 ? -16.971 2.357 7.842 1.00 80.94 88 THR A O 1
ATOM 687 N N . TYR A 1 89 ? -14.871 2.836 8.493 1.00 77.50 89 TYR A N 1
ATOM 688 C CA . TYR A 1 89 ? -15.166 2.938 9.928 1.00 77.50 89 TYR A CA 1
ATOM 689 C C . TYR A 1 89 ? -15.394 4.369 10.425 1.00 77.50 89 TYR A C 1
ATOM 691 O O . TYR A 1 89 ? -16.074 4.546 11.428 1.00 77.50 89 TYR A O 1
ATOM 699 N N . TYR A 1 90 ? -14.884 5.386 9.723 1.00 71.06 90 TYR A N 1
ATOM 700 C CA . TYR A 1 90 ? -14.847 6.775 10.208 1.00 71.06 90 TYR A CA 1
ATOM 701 C C . TYR A 1 90 ? -15.601 7.751 9.296 1.00 71.06 90 TYR A C 1
ATOM 703 O O . TYR A 1 90 ? -15.465 8.967 9.423 1.00 71.06 90 TYR A O 1
ATOM 711 N N . LYS A 1 91 ? -16.435 7.229 8.386 1.00 65.06 91 LYS A N 1
ATOM 712 C CA . LYS A 1 91 ? -17.206 8.014 7.404 1.00 65.06 91 LYS A CA 1
ATOM 713 C C . LYS A 1 91 ? -18.061 9.131 8.027 1.00 65.06 91 LYS A C 1
ATOM 715 O O . LYS A 1 91 ? -18.294 10.145 7.374 1.00 65.06 91 LYS A O 1
ATOM 720 N N . ASP A 1 92 ? -18.496 8.939 9.273 1.00 59.47 92 ASP A N 1
ATOM 721 C CA . ASP A 1 92 ? -19.415 9.826 9.993 1.00 59.47 92 ASP A CA 1
ATOM 722 C C . ASP A 1 92 ? -18.690 10.783 10.962 1.00 59.47 92 ASP A C 1
ATOM 724 O O . ASP A 1 92 ? -19.329 11.652 11.553 1.00 59.47 92 ASP A O 1
ATOM 728 N N . VAL A 1 93 ? -17.369 10.636 11.137 1.00 56.75 93 VAL A N 1
ATOM 729 C CA . VAL A 1 93 ? -16.640 11.272 12.245 1.00 56.75 93 VAL A CA 1
ATOM 730 C C . VAL A 1 93 ? -16.314 12.733 11.933 1.00 56.75 93 VAL A C 1
ATOM 732 O O . VAL A 1 93 ? -16.638 13.588 12.754 1.00 56.75 93 VAL A O 1
ATOM 735 N N . GLN A 1 94 ? -15.762 13.078 10.755 1.00 55.91 94 GLN A N 1
ATOM 736 C CA . GLN A 1 94 ? -15.489 14.485 10.390 1.00 55.91 94 GLN A CA 1
ATOM 737 C C . GLN A 1 94 ? -15.454 14.757 8.864 1.00 55.91 94 GLN A C 1
ATOM 739 O O . GLN A 1 94 ? -14.543 14.300 8.171 1.00 55.91 94 GLN A O 1
ATOM 744 N N . PRO A 1 95 ? -16.352 15.598 8.306 1.00 55.25 95 PRO A N 1
ATOM 745 C CA . PRO A 1 95 ? -16.351 15.935 6.876 1.00 55.25 95 PRO A CA 1
ATOM 746 C C . PRO A 1 95 ? -15.149 16.783 6.415 1.00 55.25 95 PRO A C 1
ATOM 748 O O . PRO A 1 95 ? -14.844 16.793 5.224 1.00 55.25 95 PRO A O 1
ATOM 751 N N . ASN A 1 96 ? -14.438 17.460 7.325 1.00 52.16 96 ASN A N 1
ATOM 752 C CA . ASN A 1 96 ? -13.256 18.263 6.986 1.00 52.16 96 ASN A CA 1
ATOM 753 C C . ASN A 1 96 ? -11.984 17.405 6.837 1.00 52.16 96 ASN A C 1
ATOM 755 O O . ASN A 1 96 ? -11.192 17.653 5.924 1.00 52.16 96 ASN A O 1
ATOM 759 N N . GLU A 1 97 ? -11.815 16.353 7.650 1.00 59.44 97 GLU A N 1
ATOM 760 C CA . GLU A 1 97 ? -10.692 15.405 7.521 1.00 59.44 97 GLU A CA 1
ATOM 761 C C . GLU A 1 97 ? -10.769 14.595 6.214 1.00 59.44 97 GLU A C 1
ATOM 763 O O . GLU A 1 97 ? -9.739 14.228 5.646 1.00 59.44 97 GLU A O 1
ATOM 768 N N . ASN A 1 98 ? -11.971 14.443 5.642 1.00 64.38 98 ASN A N 1
ATOM 769 C CA . ASN A 1 98 ? -12.172 13.806 4.338 1.00 64.38 98 ASN A CA 1
ATOM 770 C C . ASN A 1 98 ? -11.405 14.481 3.192 1.00 64.38 98 ASN A C 1
ATOM 772 O O . ASN A 1 98 ? -11.061 13.805 2.224 1.00 64.38 98 ASN A O 1
ATOM 776 N N . THR A 1 99 ? -11.107 15.784 3.270 1.00 70.56 99 THR A N 1
ATOM 777 C CA . THR A 1 99 ? -10.359 16.474 2.202 1.00 70.56 99 THR A CA 1
ATOM 778 C C . THR A 1 99 ? -8.888 16.058 2.170 1.00 70.56 99 THR A C 1
ATOM 780 O O . THR A 1 99 ? -8.376 15.714 1.105 1.00 70.56 99 THR A O 1
ATOM 783 N N . ASN A 1 100 ? -8.234 15.991 3.333 1.00 73.25 100 ASN A N 1
ATOM 784 C CA . ASN A 1 100 ? -6.844 15.548 3.461 1.00 73.25 100 ASN A CA 1
ATOM 785 C C . ASN A 1 100 ? -6.692 14.061 3.119 1.00 73.25 100 ASN A C 1
ATOM 787 O O . ASN A 1 100 ? -5.804 13.692 2.353 1.00 73.25 100 ASN A O 1
ATOM 791 N N . ILE A 1 101 ? -7.591 13.210 3.627 1.00 73.94 101 ILE A N 1
ATOM 792 C CA . ILE A 1 101 ? -7.595 11.769 3.322 1.00 73.94 101 ILE A CA 1
ATOM 793 C C . ILE A 1 101 ? -7.767 11.548 1.816 1.00 73.94 101 ILE A C 1
ATOM 795 O O . ILE A 1 101 ? -7.063 10.738 1.210 1.00 73.94 101 ILE A O 1
ATOM 799 N N . ARG A 1 102 ? -8.681 12.292 1.186 1.00 80.50 102 ARG A N 1
ATOM 800 C CA . ARG A 1 102 ? -8.905 12.217 -0.256 1.00 80.50 102 ARG A CA 1
ATOM 801 C C . ARG A 1 102 ? -7.683 12.680 -1.048 1.00 80.50 102 ARG A C 1
ATOM 803 O O . ARG A 1 102 ? -7.311 11.989 -1.991 1.00 80.50 102 ARG A O 1
ATOM 810 N N . ALA A 1 103 ? -7.036 13.774 -0.650 1.00 83.88 103 ALA A N 1
ATOM 811 C CA . ALA A 1 103 ? -5.808 14.244 -1.291 1.00 83.88 103 ALA A CA 1
ATOM 812 C C . ALA A 1 103 ? -4.679 13.201 -1.201 1.00 83.88 103 ALA A C 1
ATOM 814 O O . ALA A 1 103 ? -4.028 12.915 -2.204 1.00 83.88 103 ALA A O 1
ATOM 815 N N . LEU A 1 104 ? -4.503 12.561 -0.038 1.00 83.81 104 LEU A N 1
ATOM 816 C CA . LEU A 1 104 ? -3.533 11.475 0.145 1.00 83.81 104 LEU A CA 1
ATOM 817 C C . LEU A 1 104 ? -3.847 10.271 -0.749 1.00 83.81 104 LEU A C 1
ATOM 819 O O . LEU A 1 104 ? -2.951 9.719 -1.389 1.00 83.81 104 LEU A O 1
ATOM 823 N N . LYS A 1 105 ? -5.123 9.877 -0.835 1.00 87.00 105 LYS A N 1
ATOM 824 C CA . LYS A 1 105 ? -5.568 8.796 -1.721 1.00 87.00 105 LYS A CA 1
ATOM 825 C C . LYS A 1 105 ? -5.293 9.126 -3.191 1.00 87.00 105 LYS A C 1
ATOM 827 O O . LYS A 1 105 ? -4.726 8.302 -3.906 1.00 87.00 105 LYS A O 1
ATOM 832 N N . GLU A 1 106 ? -5.664 10.324 -3.640 1.00 88.38 106 GLU A N 1
ATOM 833 C CA . GLU A 1 106 ? -5.424 10.801 -5.008 1.00 88.38 106 GLU A CA 1
ATOM 834 C C . GLU A 1 106 ? -3.922 10.832 -5.333 1.00 88.38 106 GLU A C 1
ATOM 836 O O . GLU A 1 106 ? -3.507 10.363 -6.395 1.00 88.38 106 GLU A O 1
ATOM 841 N N . GLU A 1 107 ? -3.087 11.291 -4.399 1.00 87.00 107 GLU A N 1
ATOM 842 C CA . GLU A 1 107 ? -1.633 11.283 -4.545 1.00 87.00 107 GLU A CA 1
ATOM 843 C C . GLU A 1 107 ? -1.063 9.858 -4.641 1.00 87.00 107 GLU A C 1
ATOM 845 O O . GLU A 1 107 ? -0.209 9.586 -5.492 1.00 87.00 107 GLU A O 1
ATOM 850 N N . ALA A 1 108 ? -1.537 8.929 -3.807 1.00 88.19 108 ALA A N 1
ATOM 851 C CA . ALA A 1 108 ? -1.107 7.533 -3.843 1.00 88.19 108 ALA A CA 1
ATOM 852 C C . ALA A 1 108 ? -1.423 6.884 -5.202 1.00 88.19 108 ALA A C 1
ATOM 854 O O . ALA A 1 108 ? -0.540 6.273 -5.812 1.00 88.19 108 ALA A O 1
ATOM 855 N N . PHE A 1 109 ? -2.632 7.098 -5.733 1.00 87.62 109 PHE A N 1
ATOM 856 C CA . PHE A 1 109 ? -2.998 6.640 -7.076 1.00 87.62 109 PHE A CA 1
ATOM 857 C C . PHE A 1 109 ? -2.203 7.337 -8.175 1.00 87.62 109 PHE A C 1
ATOM 859 O O . PHE A 1 109 ? -1.803 6.689 -9.141 1.00 87.62 109 PHE A O 1
ATOM 866 N N . PHE A 1 110 ? -1.934 8.636 -8.051 1.00 87.44 110 PHE A N 1
ATOM 867 C CA . PHE A 1 110 ? -1.096 9.354 -9.007 1.00 87.44 110 PHE A CA 1
ATOM 868 C C . PHE A 1 110 ? 0.309 8.743 -9.081 1.00 87.44 110 PHE A C 1
ATOM 870 O O . PHE A 1 110 ? 0.810 8.457 -10.172 1.00 87.44 110 PHE A O 1
ATOM 877 N N . ARG A 1 111 ? 0.927 8.470 -7.925 1.00 86.94 111 ARG A N 1
ATOM 878 C CA . ARG A 1 111 ? 2.237 7.809 -7.845 1.00 86.94 111 ARG A CA 1
ATOM 879 C C . ARG A 1 111 ? 2.188 6.400 -8.438 1.00 86.94 111 ARG A C 1
ATOM 881 O O . ARG A 1 111 ? 3.073 6.058 -9.217 1.00 86.94 111 ARG A O 1
ATOM 888 N N . LEU A 1 112 ? 1.148 5.618 -8.143 1.00 87.38 112 LEU A N 1
ATOM 889 C CA . LEU A 1 112 ? 0.972 4.270 -8.690 1.00 87.38 112 LEU A CA 1
ATOM 890 C C . LEU A 1 112 ? 0.818 4.283 -10.220 1.00 87.38 112 LEU A C 1
ATOM 892 O O . LEU A 1 112 ? 1.519 3.565 -10.932 1.00 87.38 112 LEU A O 1
ATOM 896 N N . ASN A 1 113 ? -0.024 5.174 -10.743 1.00 86.25 113 ASN A N 1
ATOM 897 C CA . ASN A 1 113 ? -0.220 5.351 -12.180 1.00 86.25 113 ASN A CA 1
ATOM 898 C C . ASN A 1 113 ? 1.051 5.829 -12.883 1.00 86.25 113 ASN A C 1
ATOM 900 O O . ASN A 1 113 ? 1.304 5.445 -14.024 1.00 86.25 113 ASN A O 1
ATOM 904 N N . LYS A 1 114 ? 1.887 6.634 -12.221 1.00 84.88 114 LYS A N 1
ATOM 905 C CA . LYS A 1 114 ? 3.187 7.034 -12.770 1.00 84.88 114 LYS A CA 1
ATOM 906 C C . LYS A 1 114 ? 4.118 5.832 -12.962 1.00 84.88 114 LYS A C 1
ATOM 908 O O . LYS A 1 114 ? 4.834 5.799 -13.958 1.00 84.88 114 LYS A O 1
ATOM 913 N N . LEU A 1 115 ? 4.077 4.837 -12.071 1.00 84.62 115 LEU A N 1
ATOM 914 C CA . LEU A 1 115 ? 4.850 3.593 -12.214 1.00 84.62 115 LEU A CA 1
ATOM 915 C C . LEU A 1 115 ? 4.356 2.757 -13.398 1.00 84.62 115 LEU A C 1
ATOM 917 O O . LEU A 1 115 ? 5.161 2.217 -14.154 1.00 84.62 115 LEU A O 1
ATOM 921 N N . VAL A 1 116 ? 3.037 2.688 -13.595 1.00 83.88 116 VAL A N 1
ATOM 922 C CA . VAL A 1 116 ? 2.443 1.982 -14.740 1.00 83.88 116 VAL A CA 1
ATOM 923 C C . VAL A 1 116 ? 2.759 2.688 -16.052 1.00 83.88 116 VAL A C 1
ATOM 925 O O . VAL A 1 116 ? 3.107 2.044 -17.037 1.00 83.88 116 VAL A O 1
ATOM 928 N N . ASN A 1 117 ? 2.691 4.014 -16.088 1.00 80.25 117 ASN A N 1
ATOM 929 C CA . ASN A 1 117 ? 2.907 4.787 -17.310 1.00 80.25 117 ASN A CA 1
ATOM 930 C C . ASN A 1 117 ? 4.384 5.100 -17.588 1.00 80.25 117 ASN A C 1
ATOM 932 O O . ASN A 1 117 ? 4.700 5.663 -18.636 1.00 80.25 117 ASN A O 1
ATOM 936 N N . ALA A 1 118 ? 5.302 4.716 -16.697 1.00 71.50 118 ALA A N 1
ATOM 937 C CA . ALA A 1 118 ? 6.725 4.961 -16.872 1.00 71.50 118 ALA A CA 1
ATOM 938 C C . ALA A 1 118 ? 7.251 4.296 -18.156 1.00 71.50 118 ALA A C 1
ATOM 940 O O . ALA A 1 118 ? 7.178 3.078 -18.337 1.00 71.50 118 ALA A O 1
ATOM 941 N N . ASN A 1 119 ? 7.821 5.107 -19.051 1.00 63.22 119 ASN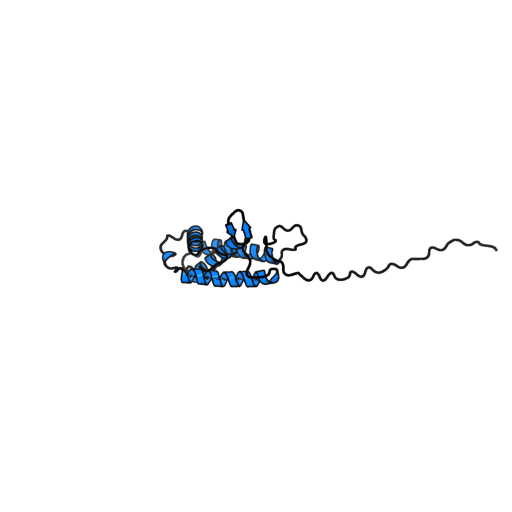 A N 1
ATOM 942 C CA . ASN A 1 119 ? 8.513 4.613 -20.233 1.00 63.22 119 ASN A CA 1
ATOM 943 C C . ASN A 1 119 ? 9.974 4.274 -19.893 1.00 63.22 119 ASN A C 1
ATOM 945 O O . ASN A 1 119 ? 10.723 5.156 -19.469 1.00 63.22 119 ASN A O 1
ATOM 949 N N . PRO A 1 120 ? 10.428 3.030 -20.136 1.00 57.25 120 PRO A N 1
ATOM 950 C CA . PRO A 1 120 ? 11.786 2.603 -19.796 1.00 57.25 120 PRO A CA 1
ATOM 951 C C . PRO A 1 120 ? 12.887 3.220 -20.680 1.00 57.25 120 PRO A C 1
ATOM 953 O O . PRO A 1 120 ? 14.061 2.946 -20.458 1.00 57.25 120 PRO A O 1
ATOM 956 N N . GLY A 1 121 ? 12.535 4.016 -21.697 1.00 52.25 121 GLY A N 1
ATOM 957 C CA . GLY A 1 121 ? 13.485 4.657 -22.619 1.00 52.25 121 GLY A CA 1
ATOM 958 C C . GLY A 1 121 ? 13.832 6.112 -22.295 1.00 52.25 121 GLY A C 1
ATOM 959 O O . GLY A 1 121 ? 14.725 6.664 -22.923 1.00 52.25 121 GLY A O 1
ATOM 960 N N . GLU A 1 122 ? 13.152 6.732 -21.333 1.00 46.91 122 GLU A N 1
ATOM 961 C CA . GLU A 1 122 ? 13.179 8.187 -21.134 1.00 46.91 122 GLU A CA 1
ATOM 962 C C . GLU A 1 122 ? 13.864 8.566 -19.811 1.00 46.91 122 GLU A C 1
ATOM 964 O O . GLU A 1 122 ? 13.286 9.253 -18.980 1.00 46.91 122 GLU A O 1
ATOM 969 N N . GLY A 1 123 ? 15.060 8.019 -19.540 1.00 46.50 123 GLY A N 1
ATOM 970 C CA . GLY A 1 123 ? 15.860 8.350 -18.342 1.00 46.50 123 GLY A CA 1
ATOM 971 C C . GLY A 1 123 ? 15.113 8.232 -17.002 1.00 46.50 123 GLY A C 1
ATOM 972 O O . GLY A 1 123 ? 15.488 8.867 -16.018 1.00 46.50 123 GLY A O 1
ATOM 973 N N . ASN A 1 124 ? 14.013 7.477 -16.977 1.00 48.25 124 ASN A N 1
ATOM 974 C CA . ASN A 1 124 ? 12.952 7.703 -16.014 1.00 48.25 124 ASN A CA 1
ATOM 975 C C . ASN A 1 124 ? 13.268 6.965 -14.709 1.00 48.25 124 ASN A C 1
ATOM 977 O O . ASN A 1 124 ? 13.259 5.736 -14.649 1.00 48.25 124 ASN A O 1
ATOM 981 N N . THR A 1 125 ? 13.492 7.730 -13.642 1.00 53.97 125 THR A N 1
ATOM 982 C CA . THR A 1 125 ? 13.661 7.290 -12.245 1.00 53.97 125 THR A CA 1
ATOM 983 C C . THR A 1 125 ? 12.426 6.592 -11.659 1.00 53.97 125 THR A C 1
ATOM 985 O O . THR A 1 125 ? 12.438 6.192 -10.500 1.00 53.97 125 THR A O 1
ATOM 988 N N . SER A 1 126 ? 11.362 6.422 -12.449 1.00 63.38 126 SER A N 1
ATOM 989 C CA . SER A 1 126 ? 10.085 5.822 -12.042 1.00 63.38 126 SER A CA 1
ATOM 990 C C . SER A 1 126 ? 10.037 4.293 -12.200 1.00 63.38 126 SER A C 1
ATOM 992 O O . SER A 1 126 ? 8.971 3.702 -12.065 1.00 63.38 126 SER A O 1
ATOM 994 N N . ILE A 1 127 ? 11.157 3.631 -12.514 1.00 73.69 127 ILE A N 1
ATOM 995 C CA . ILE A 1 127 ? 11.220 2.164 -12.557 1.00 73.69 127 ILE A CA 1
ATOM 996 C C . ILE A 1 127 ? 11.426 1.633 -11.138 1.00 73.69 127 ILE A C 1
ATOM 998 O O . ILE A 1 127 ? 12.409 1.980 -10.481 1.00 73.69 127 ILE A O 1
ATOM 1002 N N . LEU A 1 128 ? 10.545 0.734 -10.690 1.00 80.62 128 LEU A N 1
ATOM 1003 C CA . LEU A 1 128 ? 10.713 0.057 -9.406 1.00 80.62 128 LEU A CA 1
ATOM 1004 C C . LEU A 1 128 ? 12.030 -0.724 -9.370 1.00 80.62 128 LEU A C 1
ATOM 1006 O O . LEU A 1 128 ? 12.259 -1.661 -10.143 1.00 80.62 128 LEU A O 1
ATOM 1010 N N . ARG A 1 129 ? 12.903 -0.335 -8.438 1.00 81.94 129 ARG A N 1
ATOM 1011 C CA . ARG A 1 129 ? 14.222 -0.943 -8.261 1.00 81.94 129 ARG A CA 1
ATOM 1012 C C . ARG A 1 129 ? 14.092 -2.452 -8.054 1.00 81.94 129 ARG A C 1
ATOM 1014 O O . ARG A 1 129 ? 13.267 -2.913 -7.270 1.00 81.94 129 ARG A O 1
ATOM 1021 N N . GLY A 1 130 ? 14.940 -3.215 -8.745 1.00 79.12 130 GLY A N 1
ATOM 1022 C CA . GLY A 1 130 ? 15.034 -4.672 -8.600 1.00 79.12 130 GLY A CA 1
ATOM 1023 C C . GLY A 1 130 ? 13.822 -5.461 -9.103 1.00 79.12 130 GLY A C 1
ATOM 1024 O O . GLY A 1 130 ? 13.827 -6.686 -8.988 1.00 79.12 130 GLY A O 1
ATOM 1025 N N . GLN A 1 131 ? 12.817 -4.798 -9.686 1.00 86.06 131 GLN A N 1
ATOM 1026 C CA . GLN A 1 131 ? 11.656 -5.469 -10.263 1.00 86.06 131 GLN A CA 1
ATOM 1027 C C . GLN A 1 131 ? 11.883 -5.814 -11.728 1.00 86.06 131 GLN A C 1
ATOM 1029 O O . GLN A 1 131 ? 12.522 -5.082 -12.486 1.00 86.06 131 GLN A O 1
ATOM 1034 N N . ARG A 1 132 ? 11.322 -6.950 -12.141 1.00 82.00 132 ARG A N 1
ATOM 1035 C CA . ARG A 1 132 ? 11.350 -7.379 -13.538 1.00 82.00 132 ARG A CA 1
ATOM 1036 C C . ARG A 1 132 ? 10.182 -6.742 -14.277 1.00 82.00 132 ARG A C 1
ATOM 1038 O O . ARG A 1 132 ? 9.028 -6.977 -13.924 1.00 82.00 132 ARG A O 1
ATOM 1045 N N . LEU A 1 133 ? 10.496 -5.988 -15.325 1.00 83.00 133 LEU A N 1
ATOM 1046 C CA . LEU A 1 133 ? 9.502 -5.485 -16.264 1.00 83.00 133 LEU A CA 1
ATOM 1047 C C . LEU A 1 133 ? 8.982 -6.640 -17.131 1.00 83.00 133 LEU A C 1
ATOM 1049 O O . LEU A 1 133 ? 9.760 -7.455 -17.640 1.00 83.00 133 LEU A O 1
ATOM 1053 N N . LYS A 1 134 ? 7.665 -6.700 -17.325 1.00 80.19 134 LYS A N 1
ATOM 1054 C CA . LYS A 1 134 ? 7.060 -7.449 -18.424 1.00 80.19 134 LYS A CA 1
ATOM 1055 C C . LYS A 1 134 ? 7.468 -6.730 -19.703 1.00 80.19 134 LYS A C 1
ATOM 1057 O O . LYS A 1 134 ? 7.317 -5.515 -19.814 1.00 80.19 134 LYS A O 1
ATOM 1062 N N . ASN A 1 135 ? 8.068 -7.462 -20.637 1.00 64.25 135 ASN A N 1
ATOM 1063 C CA . ASN A 1 135 ? 8.553 -6.884 -21.882 1.00 64.25 135 ASN A CA 1
ATOM 1064 C C . ASN A 1 135 ? 7.355 -6.239 -22.597 1.00 64.25 135 ASN A C 1
ATOM 1066 O O . ASN A 1 135 ? 6.486 -6.948 -23.101 1.00 64.25 135 ASN A O 1
ATOM 1070 N N . ARG A 1 136 ? 7.272 -4.903 -22.610 1.00 58.31 136 ARG A N 1
ATOM 1071 C CA . ARG A 1 136 ? 6.323 -4.204 -23.477 1.00 58.31 136 ARG A CA 1
ATOM 1072 C C . ARG A 1 136 ? 6.769 -4.537 -24.888 1.00 58.31 136 ARG A C 1
ATOM 1074 O O . ARG A 1 136 ? 7.866 -4.130 -25.267 1.00 58.31 136 ARG A O 1
ATOM 1081 N N . SER A 1 137 ? 5.984 -5.331 -25.617 1.00 48.28 137 SER A N 1
ATOM 1082 C CA . SER A 1 137 ? 6.250 -5.596 -27.028 1.00 48.28 137 SER A CA 1
ATOM 1083 C C . SER A 1 137 ? 6.372 -4.241 -27.713 1.00 48.28 137 SER A C 1
ATOM 1085 O O . SER A 1 137 ? 5.380 -3.536 -27.899 1.00 48.28 137 SER A O 1
ATOM 1087 N N . ARG A 1 138 ? 7.607 -3.818 -27.999 1.00 50.03 138 ARG A N 1
ATOM 1088 C CA . ARG A 1 138 ? 7.851 -2.659 -28.840 1.00 50.03 138 ARG A CA 1
ATOM 1089 C C . ARG A 1 138 ? 7.479 -3.136 -30.233 1.00 50.03 138 ARG A C 1
ATOM 1091 O O . ARG A 1 138 ? 8.331 -3.646 -30.952 1.00 50.03 138 ARG A O 1
ATOM 1098 N N . PHE A 1 139 ? 6.205 -3.017 -30.595 1.00 45.28 139 PHE A N 1
ATOM 1099 C CA . PHE A 1 139 ? 5.839 -2.948 -32.000 1.00 45.28 139 PHE A CA 1
ATOM 1100 C C . PHE A 1 139 ? 6.490 -1.673 -32.533 1.00 45.28 139 PHE A C 1
ATOM 1102 O O . PHE A 1 139 ? 5.929 -0.584 -32.482 1.00 45.28 139 PHE A O 1
ATOM 1109 N N . VAL A 1 140 ? 7.745 -1.801 -32.956 1.00 51.41 140 VAL A N 1
ATOM 1110 C CA . VAL A 1 140 ? 8.368 -0.830 -33.837 1.00 51.41 140 VAL A CA 1
ATOM 1111 C C . VAL A 1 140 ? 7.649 -1.054 -35.156 1.00 51.41 140 VAL A C 1
ATOM 1113 O O . VAL A 1 140 ? 7.919 -2.041 -35.840 1.00 51.41 140 VAL A O 1
ATOM 1116 N N . SER A 1 141 ? 6.658 -0.221 -35.475 1.00 49.50 141 SER A N 1
ATOM 1117 C CA . SER A 1 141 ? 6.124 -0.201 -36.834 1.00 49.50 141 SER A CA 1
ATOM 1118 C C . SER A 1 141 ? 7.323 -0.032 -37.766 1.00 49.50 141 SER A C 1
ATOM 1120 O O . SER A 1 141 ? 8.107 0.897 -37.546 1.00 49.50 141 SER A O 1
ATOM 1122 N N . PRO A 1 142 ? 7.534 -0.914 -38.757 1.00 45.78 142 PRO A N 1
ATOM 1123 C CA . PRO A 1 142 ? 8.555 -0.665 -39.750 1.00 45.78 142 PRO A CA 1
ATOM 1124 C C . PRO A 1 142 ? 8.130 0.614 -40.464 1.00 45.78 142 PRO A C 1
ATOM 1126 O O . PRO A 1 142 ? 7.181 0.613 -41.247 1.00 45.78 142 PRO A O 1
ATOM 1129 N N . THR A 1 143 ? 8.793 1.729 -40.162 1.00 53.03 143 THR A N 1
ATOM 1130 C CA . THR A 1 143 ? 8.761 2.890 -41.040 1.00 53.03 143 THR A CA 1
ATOM 1131 C C . THR A 1 143 ? 9.397 2.410 -42.333 1.00 53.03 143 THR A C 1
ATOM 1133 O O . THR A 1 143 ? 10.619 2.364 -42.460 1.00 53.03 143 THR A O 1
ATOM 1136 N N . ILE A 1 144 ? 8.560 1.957 -43.265 1.00 53.22 144 ILE A N 1
ATOM 1137 C CA . ILE A 1 144 ? 8.936 1.726 -44.650 1.00 53.22 144 ILE A CA 1
ATOM 1138 C C . ILE A 1 144 ? 9.344 3.104 -45.158 1.00 53.22 144 ILE A C 1
ATOM 1140 O O . ILE A 1 144 ? 8.502 3.929 -45.505 1.00 53.22 144 ILE A O 1
ATOM 1144 N N . VAL A 1 145 ? 10.640 3.396 -45.104 1.00 53.81 145 VAL A N 1
ATOM 1145 C CA . VAL A 1 145 ? 11.201 4.565 -45.770 1.00 53.81 145 VAL A CA 1
ATOM 1146 C C . VAL A 1 145 ? 11.016 4.298 -47.264 1.00 53.81 145 VAL A C 1
ATOM 1148 O O . VAL A 1 145 ? 11.531 3.286 -47.745 1.00 53.81 145 VAL A O 1
ATOM 1151 N N . PRO A 1 146 ? 10.271 5.123 -48.019 1.00 47.31 146 PRO A N 1
ATOM 1152 C CA . PRO A 1 146 ? 10.164 4.925 -49.453 1.00 47.31 146 PRO A CA 1
ATOM 1153 C C . PRO A 1 146 ? 11.553 5.116 -50.059 1.00 47.31 146 PRO A C 1
ATOM 1155 O O . PRO A 1 146 ? 12.151 6.187 -49.927 1.00 47.31 146 PRO A O 1
ATOM 1158 N N . SER A 1 147 ? 12.075 4.075 -50.705 1.00 50.38 147 SER A N 1
ATOM 1159 C CA . SER A 1 147 ? 13.274 4.146 -51.535 1.00 50.38 147 SER A CA 1
ATOM 1160 C C . SER A 1 147 ? 13.057 5.238 -52.579 1.00 50.38 147 SER A C 1
ATOM 1162 O O . SER A 1 147 ? 12.289 5.071 -53.524 1.00 50.38 147 SER A O 1
ATOM 1164 N N . LYS A 1 148 ? 13.680 6.398 -52.377 1.00 52.12 148 LYS A N 1
ATOM 1165 C CA . LYS A 1 148 ? 13.635 7.505 -53.331 1.00 52.12 148 LYS A CA 1
ATOM 1166 C C . LYS A 1 148 ? 14.239 7.002 -54.656 1.00 52.12 148 LYS A C 1
ATOM 1168 O O . LYS A 1 148 ? 15.344 6.458 -54.617 1.00 52.12 148 LYS A O 1
ATOM 1173 N N . PRO A 1 149 ? 13.562 7.137 -55.808 1.00 50.50 149 PRO A N 1
ATOM 1174 C CA . PRO A 1 149 ? 14.128 6.707 -57.080 1.00 50.50 149 PRO A CA 1
ATOM 1175 C C . PRO A 1 149 ? 15.319 7.602 -57.444 1.00 50.50 149 PRO A C 1
ATOM 1177 O O . PRO A 1 149 ? 15.249 8.827 -57.337 1.00 50.50 149 PRO A O 1
ATOM 1180 N N . THR A 1 150 ? 16.425 6.989 -57.861 1.00 48.19 150 THR A N 1
ATOM 1181 C CA . THR A 1 150 ? 17.575 7.688 -58.440 1.00 48.19 150 THR A CA 1
ATOM 1182 C C . THR A 1 150 ? 17.174 8.259 -59.796 1.00 48.19 150 THR A C 1
ATOM 1184 O O . T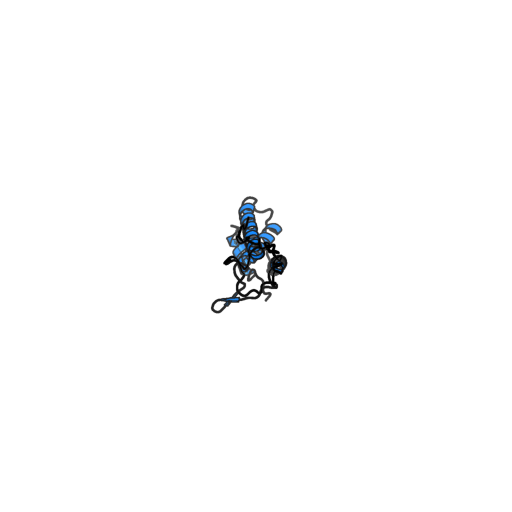HR A 1 150 ? 17.022 7.514 -60.762 1.00 48.19 150 THR A O 1
ATOM 1187 N N . THR A 1 151 ? 16.999 9.576 -59.882 1.00 50.53 151 THR A N 1
ATOM 1188 C CA . THR A 1 151 ? 16.905 10.274 -61.167 1.00 50.53 151 THR A CA 1
ATOM 1189 C C . THR A 1 151 ? 18.246 10.142 -61.903 1.00 50.53 151 THR A C 1
ATOM 1191 O O . THR A 1 151 ? 19.275 10.489 -61.319 1.00 50.53 151 THR A O 1
ATOM 1194 N N . PRO A 1 152 ? 18.285 9.659 -63.157 1.00 46.91 152 PRO A N 1
ATOM 1195 C CA . PRO A 1 152 ? 19.503 9.679 -63.954 1.00 46.91 152 PRO A CA 1
ATOM 1196 C C . PRO A 1 152 ? 19.756 11.110 -64.442 1.00 46.91 152 PRO A C 1
ATOM 1198 O O . PRO A 1 152 ? 19.004 11.638 -65.260 1.00 46.91 152 PRO A O 1
ATOM 1201 N N . THR A 1 153 ? 20.813 11.753 -63.946 1.00 50.00 153 THR A N 1
ATOM 1202 C CA . THR A 1 153 ? 21.304 13.002 -64.538 1.00 50.00 153 THR A CA 1
ATOM 1203 C C . THR A 1 153 ? 22.007 12.666 -65.851 1.00 50.00 153 THR A C 1
ATOM 1205 O O . THR A 1 153 ? 23.099 12.103 -65.873 1.00 50.00 153 THR A O 1
ATOM 1208 N N . SER A 1 154 ? 21.328 13.000 -66.942 1.00 46.50 154 SER A N 1
ATOM 1209 C CA . SER A 1 154 ? 21.800 13.052 -68.323 1.00 46.50 154 SER A CA 1
ATOM 1210 C C . SER A 1 154 ? 23.149 13.770 -68.459 1.00 46.50 154 SER A C 1
ATOM 1212 O O . SER A 1 154 ? 23.266 14.939 -68.090 1.00 46.50 154 SER A O 1
ATOM 1214 N N . GLY A 1 155 ? 24.150 13.091 -69.026 1.00 42.88 155 GLY A N 1
ATOM 1215 C CA . GLY A 1 155 ? 25.373 13.725 -69.524 1.00 42.88 155 GLY A CA 1
ATOM 1216 C C . GLY A 1 155 ? 25.142 14.386 -70.893 1.00 42.88 155 GLY A C 1
ATOM 1217 O O . GLY A 1 155 ? 24.307 13.900 -71.660 1.00 42.88 155 GLY A O 1
ATOM 1218 N N . PRO A 1 156 ? 25.852 15.476 -71.237 1.00 50.38 156 PRO A N 1
ATOM 1219 C CA . PRO A 1 156 ? 25.786 16.046 -72.576 1.00 50.38 156 PRO A CA 1
ATOM 1220 C C . PRO A 1 156 ? 26.605 15.179 -73.545 1.00 50.38 156 PRO A C 1
ATOM 1222 O O . PRO A 1 156 ? 27.825 15.082 -73.423 1.00 50.38 156 PRO A O 1
ATOM 1225 N N . SER A 1 157 ? 25.931 14.541 -74.505 1.00 46.34 157 SER A N 1
ATOM 1226 C CA . SER A 1 157 ? 26.563 13.949 -75.690 1.00 46.34 157 SER A CA 1
ATOM 1227 C C . SER A 1 157 ? 26.320 14.858 -76.896 1.00 46.34 157 SER A C 1
ATOM 1229 O O . SER A 1 157 ? 25.261 15.473 -77.009 1.00 46.34 157 SER A O 1
ATOM 1231 N N . GLY A 1 158 ? 27.356 15.002 -77.719 1.00 40.91 158 GLY A N 1
ATOM 1232 C CA . GLY A 1 158 ? 27.570 16.098 -78.658 1.00 40.91 158 GLY A CA 1
ATOM 1233 C C . GLY A 1 158 ? 26.513 16.284 -79.745 1.00 40.91 158 GLY A C 1
ATOM 1234 O O . GLY A 1 158 ? 25.913 15.338 -80.250 1.00 40.91 158 GLY A O 1
ATOM 1235 N N . SER A 1 159 ? 26.359 17.547 -80.142 1.00 36.72 159 SER A N 1
ATOM 1236 C CA . SER A 1 159 ? 25.720 17.940 -81.391 1.00 36.72 159 SER A CA 1
ATOM 1237 C C . SER A 1 159 ? 26.761 17.834 -82.513 1.00 36.72 159 SER A C 1
ATOM 1239 O O . SER A 1 159 ? 27.831 18.439 -82.458 1.00 36.72 159 SER A O 1
ATOM 1241 N N . ILE A 1 160 ? 26.441 17.016 -83.511 1.00 44.41 160 ILE A N 1
ATOM 1242 C CA . ILE A 1 160 ? 26.995 17.066 -84.863 1.00 44.41 160 ILE A CA 1
ATOM 1243 C C . ILE A 1 160 ? 25.794 17.402 -85.748 1.00 44.41 160 ILE A C 1
ATOM 1245 O O . ILE A 1 160 ? 24.783 16.699 -85.686 1.00 44.41 160 ILE A O 1
ATOM 1249 N N . GLY A 1 161 ? 25.895 18.489 -86.508 1.00 38.66 161 GLY A N 1
ATOM 1250 C CA . GLY A 1 161 ? 24.861 18.992 -87.413 1.00 38.66 161 GLY A CA 1
ATOM 1251 C C . GLY A 1 161 ? 25.190 20.398 -87.864 1.00 38.66 161 GLY A C 1
ATOM 1252 O O . GLY A 1 161 ? 24.952 21.314 -87.049 1.00 38.66 161 GLY A O 1
#

pLDDT: mean 74.78, std 17.09, range [36.72, 94.31]

Foldseek 3Di:
DDDFLLGALVSLLVVLVVLDVPDPPQSVPDDRVNLVVLRVVLLVVLQVLCVLWFDPPAFFDDDPNDTHFFPPRNLLSSLSSSLVCCVVRVVPPDPVSVVSSVVSNVVSVVLSVCLNPDDPVPPDPSDGPPTDTDPPPPPPPPPPPPPDDDDDDDDDDDDDD

Sequence (161 aa):
MADYYAGTWEEVVRFIGQTLSVGSGEADILTQSTIEKFMGDIDEEIDSILSQVYYVPLRKVKVGNTFVYPDPIPYIAKVLTATAILATYYKDVQPNENTNIRALKEEAFFRLNKLVNANPGEGNTSILRGQRLKNRSRFVSPTIVPSKPTTPTSGPSGSIG